Protein AF-Q5I2P6-F1 (afdb_monomer_lite)

Radius of gyration: 30.29 Å; chains: 1; bounding box: 40×25×114 Å

Sequence (117 aa):
TTNPPKAEEEQACPVPQEEEEEVRVLTLPLQAHHAMEKMEEFVYKVWEGRWRVIPYDVLPDWLKDNDYLLHGHRPPMPSFRACFKSIFRIHTETGNIWTHLLGFVLFLFLGILTMLR

pLDDT: mean 75.85, std 19.24, range [29.05, 97.62]

Structure (mmCIF, N/CA/C/O backbone):
data_AF-Q5I2P6-F1
#
_entry.id   AF-Q5I2P6-F1
#
loop_
_atom_site.group_PDB
_atom_site.id
_atom_site.type_symbol
_atom_site.label_atom_id
_atom_site.label_alt_id
_atom_site.label_comp_id
_atom_site.label_asym_id
_atom_site.label_entity_id
_atom_site.label_seq_id
_atom_site.pdbx_PDB_ins_code
_atom_site.Cartn_x
_atom_site.Cartn_y
_atom_site.Cartn_z
_atom_site.occupancy
_atom_site.B_iso_or_equiv
_atom_site.auth_seq_id
_atom_site.auth_comp_id
_atom_site.auth_asym_id
_atom_site.auth_atom_id
_atom_site.pdbx_PDB_model_num
ATOM 1 N N . THR A 1 1 ? 10.983 3.770 93.033 1.00 36.34 1 THR A N 1
ATOM 2 C CA . THR A 1 1 ? 12.261 3.644 92.294 1.00 36.34 1 THR A CA 1
ATOM 3 C C . THR A 1 1 ? 12.222 2.245 91.708 1.00 36.34 1 THR A C 1
ATOM 5 O O . THR A 1 1 ? 12.141 1.328 92.502 1.00 36.34 1 THR A O 1
ATOM 8 N N . THR A 1 2 ? 12.038 1.952 90.422 1.00 36.69 2 THR A N 1
ATOM 9 C CA . THR A 1 2 ? 12.449 2.577 89.150 1.00 36.69 2 THR A CA 1
ATOM 10 C C . THR A 1 2 ? 11.787 1.776 88.010 1.00 36.69 2 THR A C 1
ATOM 12 O O . THR A 1 2 ? 11.607 0.571 88.149 1.00 36.69 2 THR A O 1
ATOM 15 N N . ASN A 1 3 ? 11.433 2.436 86.905 1.00 33.12 3 ASN A N 1
ATOM 16 C CA . ASN A 1 3 ? 11.069 1.820 85.609 1.00 33.12 3 ASN A CA 1
ATOM 17 C C . ASN A 1 3 ? 12.362 1.444 84.807 1.00 33.12 3 ASN A C 1
ATOM 19 O O . ASN A 1 3 ? 13.443 1.786 85.289 1.00 33.12 3 ASN A O 1
ATOM 23 N N . PRO A 1 4 ? 12.299 0.916 83.558 1.00 65.81 4 PRO A N 1
ATOM 24 C CA . PRO A 1 4 ? 12.280 -0.480 83.059 1.00 65.81 4 PRO A CA 1
ATOM 25 C C . PRO A 1 4 ? 13.611 -0.833 82.305 1.00 65.81 4 PRO A C 1
ATOM 27 O O . PRO A 1 4 ? 14.587 -0.109 82.508 1.00 65.81 4 PRO A O 1
ATOM 30 N N . PRO A 1 5 ? 13.736 -1.892 81.456 1.00 45.66 5 PRO A N 1
ATOM 31 C CA . PRO A 1 5 ? 13.802 -1.599 80.004 1.00 45.66 5 PRO A CA 1
ATOM 32 C C . PRO A 1 5 ? 13.394 -2.724 79.006 1.00 45.66 5 PRO A C 1
ATOM 34 O O . PRO A 1 5 ? 13.503 -3.912 79.286 1.00 45.66 5 PRO A O 1
ATOM 37 N N . LYS A 1 6 ? 13.079 -2.270 77.779 1.00 34.72 6 LYS A N 1
ATOM 38 C CA . LYS A 1 6 ? 13.302 -2.898 76.454 1.00 34.72 6 LYS A CA 1
ATOM 39 C C . LYS A 1 6 ? 12.535 -4.172 76.062 1.00 34.72 6 LYS A C 1
ATOM 41 O O . LYS A 1 6 ? 12.972 -5.287 76.315 1.00 34.72 6 LYS A O 1
ATOM 46 N N . ALA A 1 7 ? 11.515 -3.978 75.227 1.00 35.53 7 ALA A N 1
ATOM 47 C CA . ALA A 1 7 ? 11.430 -4.713 73.968 1.00 35.53 7 ALA A CA 1
ATOM 48 C C . ALA A 1 7 ? 11.719 -3.690 72.859 1.00 35.53 7 ALA A C 1
ATOM 50 O O . ALA A 1 7 ? 11.012 -2.690 72.747 1.00 35.53 7 ALA A O 1
ATOM 51 N N . GLU A 1 8 ? 12.838 -3.867 72.162 1.00 40.97 8 GLU A N 1
ATOM 52 C CA . GLU A 1 8 ? 13.279 -3.001 71.071 1.00 40.97 8 GLU A CA 1
ATOM 53 C C . GLU A 1 8 ? 12.483 -3.357 69.816 1.00 40.97 8 GLU A C 1
ATOM 55 O O . GLU A 1 8 ? 12.503 -4.492 69.348 1.00 40.97 8 GLU A O 1
ATOM 60 N N . GLU A 1 9 ? 11.741 -2.374 69.325 1.00 41.81 9 GLU A N 1
ATOM 61 C CA . GLU A 1 9 ? 11.124 -2.364 68.009 1.00 41.81 9 GLU A CA 1
ATOM 62 C C . GLU A 1 9 ? 12.257 -2.218 66.984 1.00 41.81 9 GLU A C 1
ATOM 64 O O . GLU A 1 9 ? 13.015 -1.246 67.011 1.00 41.81 9 GLU A O 1
ATOM 69 N N . GLU A 1 10 ? 12.433 -3.239 66.149 1.00 37.31 10 GLU A N 1
ATOM 70 C CA . GLU A 1 10 ? 13.478 -3.303 65.133 1.00 37.31 10 GLU A CA 1
ATOM 71 C C . GLU A 1 10 ? 13.219 -2.219 64.080 1.00 37.31 10 GLU A C 1
ATOM 73 O O . GLU A 1 10 ? 12.293 -2.276 63.271 1.00 37.31 10 GLU A O 1
ATOM 78 N N . GLN A 1 11 ? 14.017 -1.162 64.183 1.00 34.28 11 GLN A N 1
ATOM 79 C CA . GLN A 1 11 ? 13.926 0.052 63.400 1.00 34.28 11 GLN A CA 1
ATOM 80 C C . GLN A 1 11 ? 14.381 -0.206 61.959 1.00 34.28 11 GLN A C 1
ATOM 82 O O . GLN A 1 11 ? 15.519 -0.592 61.702 1.00 34.28 11 GLN A O 1
ATOM 87 N N . ALA A 1 12 ? 13.464 0.041 61.026 1.00 37.94 12 ALA A N 1
ATOM 88 C CA . ALA A 1 12 ? 13.666 -0.011 59.587 1.00 37.94 12 ALA A CA 1
ATOM 89 C C . ALA A 1 12 ? 14.872 0.825 59.117 1.00 37.94 12 ALA A C 1
ATOM 91 O O . ALA A 1 12 ? 14.953 2.026 59.384 1.00 37.94 12 ALA A O 1
ATOM 92 N N . CYS A 1 13 ? 15.749 0.214 58.320 1.00 29.05 13 CYS A N 1
ATOM 93 C CA . CYS A 1 13 ? 16.593 0.932 57.366 1.00 29.05 13 CYS A CA 1
ATOM 94 C C . CYS A 1 13 ? 15.890 0.931 55.998 1.00 29.05 13 CYS A C 1
ATOM 96 O O . CYS A 1 13 ? 15.589 -0.151 55.494 1.00 29.05 13 CYS A O 1
ATOM 98 N N . PRO A 1 14 ? 15.617 2.088 55.370 1.00 59.66 14 PRO A N 1
ATOM 99 C CA . PRO A 1 14 ? 15.241 2.131 53.965 1.00 59.66 14 PRO A CA 1
ATOM 100 C C . PRO A 1 14 ? 16.483 2.322 53.083 1.00 59.66 14 PRO A C 1
ATOM 102 O O . PRO A 1 14 ? 17.481 2.868 53.550 1.00 59.66 14 PRO A O 1
ATOM 105 N N . VAL A 1 15 ? 16.321 1.975 51.797 1.00 44.03 15 VAL A N 1
ATOM 106 C CA . VAL A 1 15 ? 17.139 2.289 50.598 1.00 44.03 15 VAL A CA 1
ATOM 107 C C . VAL A 1 15 ? 17.840 1.042 50.015 1.00 44.03 15 VAL A C 1
ATOM 109 O O . VAL A 1 15 ? 18.369 0.259 50.803 1.00 44.03 15 VAL A O 1
ATOM 112 N N . PRO A 1 16 ? 17.899 0.848 48.671 1.00 45.56 16 PRO A N 1
ATOM 113 C CA . PRO A 1 16 ? 17.485 1.755 47.578 1.00 45.56 16 PRO A CA 1
ATOM 114 C C . PRO A 1 16 ? 16.438 1.213 46.581 1.00 45.56 16 PRO A C 1
ATOM 116 O O . PRO A 1 16 ? 16.488 0.077 46.127 1.00 45.56 16 PRO A O 1
ATOM 119 N N . GLN A 1 17 ? 15.560 2.116 46.133 1.00 46.00 17 GLN A N 1
ATOM 120 C CA . GLN A 1 17 ? 14.655 1.973 44.980 1.00 46.00 17 GLN A CA 1
ATOM 121 C C . GLN A 1 17 ? 15.382 2.097 43.616 1.00 46.00 17 GLN A C 1
ATOM 123 O O . GLN A 1 17 ? 14.731 2.241 42.586 1.00 46.00 17 GLN A O 1
ATOM 128 N N . GLU A 1 18 ? 16.718 2.058 43.599 1.00 45.78 18 GLU A N 1
ATOM 129 C CA . GLU A 1 18 ? 17.555 2.320 42.415 1.00 45.78 18 GLU A CA 1
ATOM 130 C C . GLU A 1 18 ? 17.721 1.076 41.517 1.00 45.78 18 GLU A C 1
ATOM 132 O O . GLU A 1 18 ? 17.779 1.202 40.294 1.00 45.78 18 GLU A O 1
ATOM 137 N N . GLU A 1 19 ? 17.692 -0.138 42.081 1.00 47.81 19 GLU A N 1
AT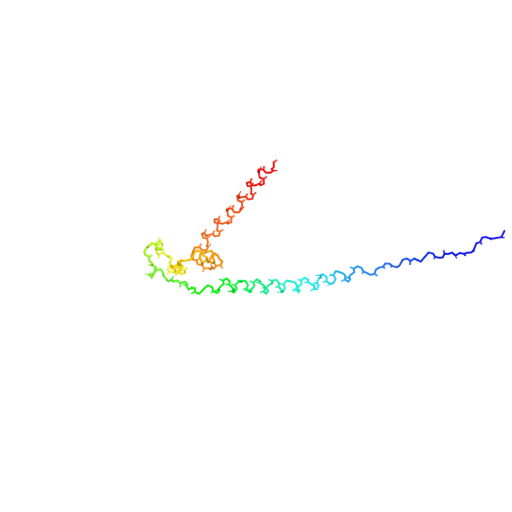OM 138 C CA . GLU A 1 19 ? 17.868 -1.385 41.313 1.00 47.81 19 GLU A CA 1
ATOM 139 C C . GLU A 1 19 ? 16.697 -1.663 40.351 1.00 47.81 19 GLU A C 1
ATOM 141 O O . GLU A 1 19 ? 16.889 -2.153 39.238 1.00 47.81 19 GLU A O 1
ATOM 146 N N . GLU A 1 20 ? 15.466 -1.304 40.734 1.00 49.03 20 GLU A N 1
ATOM 147 C CA . GLU A 1 20 ? 14.293 -1.467 39.865 1.00 49.03 20 GLU A CA 1
ATOM 148 C C . GLU A 1 20 ? 14.267 -0.477 38.695 1.00 49.03 20 GLU A C 1
ATOM 150 O O . GLU A 1 20 ? 13.634 -0.750 37.665 1.00 49.03 20 GLU A O 1
ATOM 155 N N . GLU A 1 21 ? 14.908 0.681 38.858 1.00 49.47 21 GLU A N 1
ATOM 156 C CA . GLU A 1 21 ? 15.027 1.693 37.815 1.00 49.47 21 GLU A CA 1
ATOM 157 C C . GLU A 1 21 ? 16.159 1.320 36.850 1.00 49.47 21 GLU A C 1
ATOM 159 O O . GLU A 1 21 ? 15.944 1.335 35.641 1.00 49.47 21 GLU A O 1
ATOM 164 N N . GLU A 1 22 ? 17.303 0.839 37.352 1.00 49.66 22 GLU A N 1
ATOM 165 C CA . GLU A 1 22 ? 18.416 0.339 36.532 1.00 49.66 22 GLU A CA 1
ATOM 166 C C . GLU A 1 22 ? 18.012 -0.880 35.683 1.00 49.66 22 GLU A C 1
ATOM 168 O O . GLU A 1 22 ? 18.282 -0.921 34.481 1.00 49.66 22 GLU A O 1
ATOM 173 N N . VAL A 1 23 ? 17.266 -1.835 36.252 1.00 51.69 23 VAL A N 1
ATOM 174 C CA . VAL A 1 23 ? 16.734 -2.992 35.508 1.00 51.69 23 VAL A CA 1
ATOM 175 C C . VAL A 1 23 ? 15.713 -2.554 34.454 1.00 51.69 23 VAL A C 1
ATOM 177 O O . VAL A 1 23 ? 15.703 -3.103 33.351 1.00 51.69 23 VAL A O 1
ATOM 180 N N . ARG A 1 24 ? 14.885 -1.535 34.722 1.00 55.03 24 ARG A N 1
ATOM 181 C CA . ARG A 1 24 ? 13.970 -0.956 33.718 1.00 55.03 24 ARG A CA 1
ATOM 182 C C . ARG A 1 24 ? 14.711 -0.211 32.611 1.00 55.03 24 ARG A C 1
ATOM 184 O O . ARG A 1 24 ? 14.346 -0.347 31.446 1.00 55.03 24 ARG A O 1
ATOM 191 N N . VAL A 1 25 ? 15.761 0.529 32.955 1.00 55.78 25 VAL A N 1
ATOM 192 C CA . VAL A 1 25 ? 16.601 1.275 32.009 1.00 55.78 25 VAL A CA 1
ATOM 193 C C . VAL A 1 25 ? 17.465 0.336 31.166 1.00 55.78 25 VAL A C 1
ATOM 195 O O . VAL A 1 25 ? 17.704 0.647 30.006 1.00 55.78 25 VAL A O 1
ATOM 198 N N . LEU A 1 26 ? 17.872 -0.827 31.685 1.00 59.12 26 LEU A N 1
ATOM 199 C CA . LEU A 1 26 ? 18.626 -1.850 30.948 1.00 59.12 26 LEU A CA 1
ATOM 200 C C . LEU A 1 26 ? 17.722 -2.744 30.080 1.00 59.12 26 LEU A C 1
ATOM 202 O O . LEU A 1 26 ? 18.109 -3.167 28.989 1.00 59.12 26 LEU A O 1
ATOM 206 N N . THR A 1 27 ? 16.491 -3.010 30.524 1.00 59.59 27 THR A N 1
ATOM 207 C CA . THR A 1 27 ? 15.511 -3.794 29.751 1.00 59.59 27 THR A CA 1
ATOM 208 C C . THR A 1 27 ? 14.855 -2.989 28.632 1.00 59.59 27 THR A C 1
ATOM 210 O O . THR A 1 27 ? 14.498 -3.578 27.617 1.00 59.59 27 THR A O 1
ATOM 213 N N . LEU A 1 28 ? 14.760 -1.661 28.748 1.00 63.34 28 LEU A N 1
ATOM 214 C CA . LEU A 1 28 ? 14.273 -0.764 27.691 1.00 63.34 28 LEU A CA 1
ATOM 215 C C . LEU A 1 28 ? 15.044 -0.894 26.359 1.00 63.34 28 LEU A C 1
ATOM 217 O O . LEU A 1 28 ? 14.401 -1.139 25.335 1.00 63.34 28 LEU A O 1
ATOM 221 N N . PRO A 1 29 ? 16.388 -0.786 26.326 1.00 64.81 29 PRO A N 1
ATOM 222 C CA . PRO A 1 29 ? 17.162 -0.985 25.109 1.00 64.81 29 PRO A CA 1
ATOM 223 C C . PRO A 1 29 ? 17.086 -2.436 24.629 1.00 64.81 29 PRO A C 1
ATOM 225 O O . PRO A 1 29 ? 16.916 -2.657 23.434 1.00 64.81 29 PRO A O 1
ATOM 228 N N . LEU A 1 30 ? 17.102 -3.433 25.523 1.00 70.19 30 LEU A N 1
ATOM 229 C CA . LEU A 1 30 ? 16.977 -4.843 25.128 1.00 70.19 30 LEU A CA 1
ATOM 230 C C . LEU A 1 30 ? 15.607 -5.153 24.484 1.00 70.19 30 LEU A C 1
ATOM 232 O O . LEU A 1 30 ? 15.527 -5.837 23.464 1.00 70.19 30 LEU A O 1
ATOM 236 N N . GLN A 1 31 ? 14.522 -4.613 25.044 1.00 72.88 31 GLN A N 1
ATOM 237 C CA . GLN A 1 31 ? 13.164 -4.755 24.518 1.00 72.88 31 GLN A CA 1
ATOM 238 C C . GLN A 1 31 ? 12.996 -4.002 23.195 1.00 72.88 31 GLN A C 1
ATOM 240 O O . GLN A 1 31 ? 12.335 -4.509 22.288 1.00 72.88 31 GLN A O 1
ATOM 245 N N . ALA A 1 32 ? 13.612 -2.823 23.059 1.00 67.38 32 ALA A N 1
ATOM 246 C CA . ALA A 1 32 ? 13.638 -2.077 21.806 1.00 67.38 32 ALA A CA 1
ATOM 247 C C . ALA A 1 32 ? 14.376 -2.856 20.709 1.00 67.38 32 ALA A C 1
ATOM 249 O O . ALA A 1 32 ? 13.851 -2.978 19.606 1.00 67.38 32 ALA A O 1
ATOM 250 N N . HIS A 1 33 ? 15.524 -3.463 21.020 1.00 67.06 33 HIS A N 1
ATOM 251 C CA . HIS A 1 33 ? 16.257 -4.314 20.082 1.00 67.06 33 HIS A CA 1
ATOM 252 C C . HIS A 1 33 ? 15.425 -5.523 19.620 1.00 67.06 33 HIS A C 1
ATOM 254 O O . HIS A 1 33 ? 15.290 -5.735 18.417 1.00 67.06 33 HIS A O 1
ATOM 260 N N . HIS A 1 34 ? 14.762 -6.245 20.531 1.00 74.81 34 HIS A N 1
ATOM 261 C CA . HIS A 1 34 ? 13.857 -7.341 20.151 1.00 74.81 34 HIS A CA 1
ATOM 262 C C . HIS A 1 34 ? 12.646 -6.873 19.326 1.00 74.81 34 HIS A C 1
ATOM 264 O O . HIS A 1 34 ? 12.222 -7.554 18.389 1.00 74.81 34 HIS A O 1
ATOM 270 N N . ALA A 1 35 ? 12.064 -5.717 19.659 1.00 75.25 35 ALA A N 1
ATOM 271 C CA . ALA A 1 35 ? 10.956 -5.151 18.895 1.00 75.25 35 ALA A CA 1
ATOM 272 C C . ALA A 1 35 ? 11.396 -4.740 17.478 1.00 75.25 35 ALA A C 1
ATOM 274 O O . ALA A 1 35 ? 10.649 -4.946 16.519 1.00 75.25 35 ALA A O 1
ATOM 275 N N . MET A 1 36 ? 12.615 -4.212 17.335 1.00 72.50 36 MET A N 1
ATOM 276 C CA . MET A 1 36 ? 13.208 -3.855 16.047 1.00 72.50 36 MET A CA 1
ATOM 277 C C . MET A 1 36 ? 13.485 -5.085 15.183 1.00 72.50 36 MET A C 1
ATOM 279 O O . MET A 1 36 ? 13.111 -5.072 14.014 1.00 72.50 36 MET A O 1
ATOM 283 N N . GLU A 1 37 ? 14.023 -6.169 15.746 1.00 78.38 37 GLU A N 1
ATOM 284 C CA . GLU A 1 37 ? 14.215 -7.429 15.011 1.00 78.38 37 GLU A CA 1
ATOM 285 C C . GLU A 1 37 ? 12.883 -8.006 14.513 1.00 78.38 37 GLU A C 1
ATOM 287 O O . GLU A 1 37 ? 12.768 -8.438 13.368 1.00 78.38 37 GLU A O 1
ATOM 292 N N . LYS A 1 38 ? 11.824 -7.954 15.333 1.00 77.62 38 LYS A N 1
ATOM 293 C CA . LYS A 1 38 ? 10.483 -8.405 14.924 1.00 77.62 38 LYS A CA 1
ATOM 294 C C . LYS A 1 38 ? 9.880 -7.537 13.826 1.00 77.62 38 LYS A C 1
ATOM 296 O O . LYS A 1 38 ? 9.242 -8.063 12.911 1.00 77.62 38 LYS A O 1
ATOM 301 N N . MET A 1 39 ? 10.071 -6.223 13.913 1.00 72.94 39 MET A N 1
ATOM 302 C CA . MET A 1 39 ? 9.659 -5.287 12.871 1.00 72.94 39 MET A CA 1
ATOM 303 C C . MET A 1 39 ? 10.421 -5.564 11.574 1.00 72.94 39 MET A C 1
ATOM 305 O O . MET A 1 39 ? 9.813 -5.605 10.510 1.00 72.94 39 MET A O 1
ATOM 309 N N . GLU A 1 40 ? 11.724 -5.811 11.655 1.00 76.19 40 GLU A N 1
ATOM 310 C CA . GLU A 1 40 ? 12.568 -6.127 10.509 1.00 76.19 40 GLU A CA 1
ATOM 311 C C . GLU A 1 40 ? 12.146 -7.452 9.854 1.00 76.19 40 GLU A C 1
ATOM 313 O O . GLU A 1 40 ? 11.898 -7.487 8.650 1.00 76.19 40 GLU A O 1
ATOM 318 N N . GLU A 1 41 ? 11.931 -8.516 10.635 1.00 76.88 41 GLU A N 1
ATOM 319 C CA . GLU A 1 41 ? 11.377 -9.789 10.153 1.00 76.88 41 GLU A CA 1
ATOM 320 C C . GLU A 1 41 ? 10.012 -9.603 9.480 1.00 76.88 41 GLU A C 1
ATOM 322 O O . GLU A 1 41 ? 9.735 -10.207 8.438 1.00 76.88 41 GLU A O 1
ATOM 327 N N . PHE A 1 42 ? 9.141 -8.772 10.059 1.00 76.50 42 PHE A N 1
ATOM 328 C CA . PHE A 1 42 ? 7.842 -8.453 9.479 1.00 76.50 42 PHE A CA 1
ATOM 329 C C . PHE A 1 42 ? 7.997 -7.696 8.160 1.00 76.50 42 PHE A C 1
ATOM 331 O O . PHE A 1 42 ? 7.361 -8.068 7.175 1.00 76.50 42 PHE A O 1
ATOM 338 N N . VAL A 1 43 ? 8.874 -6.691 8.107 1.00 71.94 43 VAL A N 1
ATOM 339 C CA . VAL A 1 43 ? 9.184 -5.925 6.896 1.00 71.94 43 VAL A CA 1
ATOM 340 C C . VAL A 1 43 ? 9.742 -6.848 5.817 1.00 71.94 43 VAL A C 1
ATOM 342 O O . VAL A 1 43 ? 9.240 -6.810 4.697 1.00 71.94 43 VAL A O 1
ATOM 345 N N . TYR A 1 44 ? 10.675 -7.749 6.137 1.00 66.31 44 TYR A N 1
ATOM 346 C CA . TYR A 1 44 ? 11.181 -8.746 5.192 1.00 66.31 44 TYR A CA 1
ATOM 347 C C . TYR A 1 44 ? 10.087 -9.705 4.725 1.00 66.31 44 TYR A C 1
ATOM 349 O O . TYR A 1 44 ? 9.910 -9.884 3.523 1.00 66.31 44 TYR A O 1
ATOM 357 N N . LYS A 1 45 ? 9.271 -10.259 5.630 1.00 67.62 45 LYS A N 1
ATOM 358 C CA . LYS A 1 45 ? 8.122 -11.117 5.281 1.00 67.62 45 LYS A CA 1
ATOM 359 C C . LYS A 1 45 ? 7.118 -10.389 4.396 1.00 67.62 45 LYS A C 1
ATOM 361 O O . LYS A 1 45 ? 6.557 -10.982 3.473 1.00 67.62 45 LYS A O 1
ATOM 366 N N . VAL A 1 46 ? 6.866 -9.110 4.650 1.00 67.44 46 VAL A N 1
ATOM 367 C CA . VAL A 1 46 ? 6.042 -8.230 3.815 1.00 67.44 46 VAL A CA 1
ATOM 368 C C . VAL A 1 46 ? 6.715 -7.989 2.458 1.00 67.44 46 VAL A C 1
ATOM 370 O O . VAL A 1 46 ? 6.058 -8.028 1.414 1.00 67.44 46 VAL A O 1
ATOM 373 N N . TRP A 1 47 ? 8.037 -7.865 2.449 1.00 64.88 47 TRP A N 1
ATOM 374 C CA . TRP A 1 47 ? 8.861 -7.723 1.260 1.00 64.88 47 TRP A CA 1
ATOM 375 C C . TRP A 1 47 ? 9.118 -9.044 0.511 1.00 64.88 47 TRP A C 1
ATOM 377 O O . TRP A 1 47 ? 9.579 -9.015 -0.617 1.00 64.88 47 TRP A O 1
ATOM 387 N N . GLU A 1 48 ? 8.751 -10.216 1.019 1.00 65.94 48 GLU A N 1
ATOM 388 C CA . GLU A 1 48 ? 8.896 -11.492 0.287 1.00 65.94 48 GLU A CA 1
ATOM 389 C C . GLU A 1 48 ? 7.830 -11.706 -0.807 1.00 65.94 48 GLU A C 1
ATO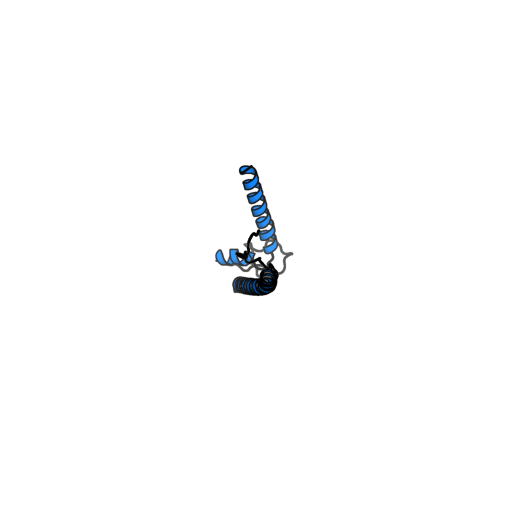M 391 O O . GLU A 1 48 ? 7.796 -12.740 -1.478 1.00 65.94 48 GLU A O 1
ATOM 396 N N . GLY A 1 49 ? 6.931 -10.739 -1.027 1.00 63.25 49 GLY A N 1
ATOM 397 C CA . GLY A 1 49 ? 6.063 -10.743 -2.204 1.00 63.25 49 GLY A CA 1
ATOM 398 C C . GLY A 1 49 ? 6.909 -10.728 -3.481 1.00 63.25 49 GLY A C 1
ATOM 399 O O . GLY A 1 49 ? 7.482 -9.701 -3.826 1.00 63.25 49 GLY A O 1
ATOM 400 N N . ARG A 1 50 ? 7.000 -11.863 -4.181 1.00 68.50 50 ARG A N 1
ATOM 401 C CA . ARG A 1 50 ? 7.827 -12.110 -5.383 1.00 68.50 50 ARG A CA 1
ATOM 402 C C . ARG A 1 50 ? 7.403 -11.330 -6.641 1.00 68.50 50 ARG A C 1
ATOM 404 O O . ARG A 1 50 ? 7.399 -11.873 -7.739 1.00 68.50 50 ARG A O 1
ATOM 411 N N . TRP A 1 51 ? 7.019 -10.069 -6.510 1.00 78.75 51 TRP A N 1
ATOM 412 C CA . TRP A 1 51 ? 6.718 -9.201 -7.639 1.00 78.75 51 TRP A CA 1
ATOM 413 C C . TRP A 1 51 ? 7.680 -8.015 -7.644 1.00 78.75 51 TRP A C 1
ATOM 415 O O . TRP A 1 51 ? 8.047 -7.485 -6.591 1.00 78.75 51 TRP A O 1
ATOM 425 N N . ARG A 1 52 ? 8.116 -7.640 -8.845 1.00 82.94 52 ARG A N 1
ATOM 426 C CA . ARG A 1 52 ? 8.930 -6.455 -9.110 1.00 82.94 52 ARG A CA 1
ATOM 427 C C . ARG A 1 52 ? 8.049 -5.413 -9.780 1.00 82.94 52 ARG A C 1
ATOM 429 O O . ARG A 1 52 ? 7.108 -5.771 -10.486 1.00 82.94 52 ARG A O 1
ATOM 436 N N . VAL A 1 53 ? 8.362 -4.147 -9.539 1.00 86.81 53 VAL A N 1
ATOM 437 C CA . VAL A 1 53 ? 7.735 -3.048 -10.271 1.00 86.81 53 VAL A CA 1
ATOM 438 C C . VAL A 1 53 ? 8.087 -3.137 -11.754 1.00 86.81 53 VAL A C 1
ATOM 440 O O . VAL A 1 53 ? 9.185 -3.575 -12.109 1.00 86.81 53 VAL A O 1
ATOM 443 N N . ILE A 1 54 ? 7.143 -2.746 -12.599 1.00 88.12 54 ILE A N 1
ATOM 444 C CA . ILE A 1 54 ? 7.259 -2.779 -14.058 1.00 88.12 54 ILE A CA 1
ATOM 445 C C . ILE A 1 54 ? 7.210 -1.346 -14.630 1.00 88.12 54 ILE A C 1
ATOM 447 O O . ILE A 1 54 ? 6.648 -0.458 -13.979 1.00 88.12 54 ILE A O 1
ATOM 451 N N . PRO A 1 55 ? 7.851 -1.082 -15.784 1.00 88.81 55 PRO A N 1
ATOM 452 C CA . PRO A 1 55 ? 7.765 0.214 -16.460 1.00 88.81 55 PRO A CA 1
ATOM 453 C C . PRO A 1 55 ? 6.386 0.424 -17.104 1.00 88.81 55 PRO A C 1
ATOM 455 O O . PRO A 1 55 ? 5.681 -0.543 -17.390 1.00 88.81 55 PRO A O 1
ATOM 458 N N . TYR A 1 56 ? 6.006 1.682 -17.335 1.00 90.12 56 TYR A N 1
ATOM 459 C CA . TYR A 1 56 ? 4.700 2.070 -17.889 1.00 90.12 56 TYR A CA 1
ATOM 460 C C . TYR A 1 56 ? 4.400 1.408 -19.238 1.00 90.12 56 TYR A C 1
ATOM 462 O O . TYR A 1 56 ? 3.296 0.942 -19.498 1.00 90.12 56 TYR A O 1
ATOM 470 N N . ASP A 1 57 ? 5.403 1.302 -20.095 1.00 87.94 57 ASP A N 1
ATOM 471 C CA . ASP A 1 57 ? 5.296 0.826 -21.473 1.00 87.94 57 ASP A CA 1
ATOM 472 C C . ASP A 1 57 ? 4.750 -0.610 -21.558 1.00 87.94 57 ASP A C 1
ATOM 474 O O . ASP A 1 57 ? 3.961 -0.925 -22.456 1.00 87.94 57 ASP A O 1
ATOM 478 N N . VAL A 1 58 ? 5.085 -1.456 -20.577 1.00 89.00 58 VAL A N 1
ATOM 479 C CA . VAL A 1 58 ? 4.644 -2.860 -20.511 1.00 89.00 58 VAL A CA 1
ATOM 480 C C . VAL A 1 58 ? 3.346 -3.058 -19.722 1.00 89.00 58 VAL A C 1
ATOM 482 O O . VAL A 1 58 ? 2.893 -4.196 -19.577 1.00 89.00 58 VAL A O 1
ATOM 485 N N . LEU A 1 59 ? 2.741 -1.986 -19.195 1.00 87.56 59 LEU A N 1
ATOM 486 C CA . LEU A 1 59 ? 1.449 -2.092 -18.521 1.00 87.56 59 LEU A CA 1
ATOM 487 C C . LEU A 1 59 ? 0.343 -2.453 -19.521 1.00 87.56 59 LEU A C 1
ATOM 489 O O . LEU A 1 59 ? 0.362 -2.003 -20.671 1.00 87.56 59 LEU A O 1
ATOM 493 N N . PRO A 1 60 ? -0.657 -3.232 -19.090 1.00 88.38 60 PRO A N 1
ATOM 494 C CA . PRO A 1 60 ? -1.872 -3.395 -19.868 1.00 88.38 60 PRO A CA 1
ATOM 495 C C . PRO A 1 60 ? -2.673 -2.084 -19.891 1.00 88.38 60 PRO A C 1
ATOM 497 O O . PRO A 1 60 ? -2.639 -1.320 -18.928 1.00 88.38 60 PRO A O 1
ATOM 500 N N . ASP A 1 61 ? -3.435 -1.845 -20.960 1.00 88.75 61 ASP A N 1
ATOM 501 C CA . ASP A 1 61 ? -4.097 -0.551 -21.205 1.00 88.75 61 ASP A CA 1
ATOM 502 C C . ASP A 1 61 ? -5.062 -0.122 -20.090 1.00 88.75 61 ASP A C 1
ATOM 504 O O . ASP A 1 61 ? -5.166 1.056 -19.776 1.00 88.75 61 ASP A O 1
ATOM 508 N N . TRP A 1 62 ? -5.714 -1.074 -19.419 1.00 89.94 62 TRP A N 1
ATOM 509 C CA . TRP A 1 62 ? -6.606 -0.790 -18.288 1.00 89.94 62 TRP A CA 1
ATOM 510 C C . TRP A 1 62 ? -5.887 -0.277 -17.031 1.00 89.94 62 TRP A C 1
ATOM 512 O O . TRP A 1 62 ? -6.549 0.207 -16.117 1.00 89.94 62 TRP A O 1
ATOM 522 N N . LEU A 1 63 ? -4.559 -0.417 -16.959 1.00 87.56 63 LEU A N 1
ATOM 523 C CA . LEU A 1 63 ? -3.726 0.064 -15.854 1.00 87.56 63 LEU A CA 1
ATOM 524 C C . LEU A 1 63 ? -2.906 1.307 -16.241 1.00 87.56 63 LEU A C 1
ATOM 526 O O . LEU A 1 63 ? -2.257 1.897 -15.386 1.00 87.56 63 LEU A O 1
ATOM 530 N N . LYS A 1 64 ? -2.920 1.697 -17.522 1.00 88.75 64 LYS A N 1
ATOM 531 C CA . LYS A 1 64 ? -2.215 2.863 -18.064 1.00 88.75 64 LYS A CA 1
ATOM 532 C C . LYS A 1 64 ? -3.068 4.119 -17.901 1.00 88.75 64 LYS A C 1
ATOM 534 O O . LYS A 1 64 ? -3.737 4.551 -18.832 1.00 88.75 64 LYS A O 1
ATOM 539 N N . ASP A 1 65 ? -3.047 4.702 -16.713 1.00 88.56 65 ASP A N 1
ATOM 540 C CA . ASP A 1 65 ? -3.811 5.910 -16.395 1.00 88.56 65 ASP A CA 1
ATOM 541 C C . ASP A 1 65 ? -3.053 7.204 -16.734 1.00 88.56 65 ASP A C 1
ATOM 543 O O . ASP A 1 65 ? -3.624 8.129 -17.308 1.00 88.56 65 ASP A O 1
ATOM 547 N N . ASN A 1 66 ? -1.763 7.254 -16.405 1.00 88.69 66 ASN A N 1
ATOM 548 C CA . ASN A 1 66 ? -0.932 8.446 -16.474 1.00 88.69 66 ASN A CA 1
ATOM 549 C C . ASN A 1 66 ? 0.451 8.120 -17.058 1.00 88.69 66 ASN A C 1
ATOM 551 O O . ASN A 1 66 ? 1.286 7.483 -16.412 1.00 88.69 66 ASN A O 1
ATOM 555 N N . ASP A 1 67 ? 0.701 8.598 -18.274 1.00 88.81 67 ASP A N 1
ATOM 556 C CA . ASP A 1 67 ? 1.933 8.394 -19.040 1.00 88.81 67 ASP A CA 1
ATOM 557 C C . ASP A 1 67 ? 3.142 9.184 -18.514 1.00 88.81 67 ASP A C 1
ATOM 559 O O . ASP A 1 67 ? 4.280 8.852 -18.845 1.00 88.81 67 ASP A O 1
ATOM 563 N N . TYR A 1 68 ? 2.942 10.160 -17.621 1.00 88.69 68 TYR A N 1
ATOM 564 C CA . TYR A 1 68 ? 4.041 10.830 -16.915 1.00 88.69 68 TYR A CA 1
ATOM 565 C C . TYR A 1 68 ? 4.683 9.941 -15.834 1.00 88.69 68 TYR A C 1
ATOM 567 O O . TYR A 1 68 ? 5.820 10.186 -15.419 1.00 88.69 68 TYR A O 1
ATOM 575 N N . LEU A 1 69 ? 3.988 8.896 -15.369 1.00 86.81 69 LEU A N 1
ATOM 576 C CA . LEU A 1 69 ? 4.511 7.934 -14.398 1.00 86.81 69 LEU A CA 1
ATOM 577 C C . LEU A 1 69 ? 5.236 6.798 -15.120 1.00 86.81 69 LEU A C 1
ATOM 579 O O . LEU A 1 69 ? 4.676 5.737 -15.363 1.00 86.81 69 LEU A O 1
ATOM 583 N N . LEU A 1 70 ? 6.509 7.005 -15.443 1.00 87.44 70 LEU A N 1
ATOM 584 C CA . LEU A 1 70 ? 7.258 6.090 -16.314 1.00 87.44 70 LEU A CA 1
ATOM 585 C C . LEU A 1 70 ? 7.629 4.742 -15.656 1.00 87.44 70 LEU A C 1
ATOM 587 O O . LEU A 1 70 ? 7.793 3.739 -16.346 1.00 87.44 70 LEU A O 1
ATOM 591 N N . HIS A 1 71 ? 7.791 4.696 -14.330 1.00 86.00 71 HIS A N 1
ATOM 592 C CA . HIS A 1 71 ? 8.294 3.524 -13.596 1.00 86.00 71 HIS A CA 1
ATOM 593 C C . HIS A 1 71 ? 7.597 3.351 -12.243 1.00 86.00 71 HIS A C 1
ATOM 595 O O . HIS A 1 71 ? 6.984 4.278 -11.722 1.00 86.00 71 HIS A O 1
ATOM 601 N N . GLY A 1 72 ? 7.761 2.174 -11.629 1.00 85.25 72 GLY A N 1
ATOM 602 C CA . GLY A 1 72 ? 7.266 1.917 -10.271 1.00 85.25 72 GLY A CA 1
ATOM 603 C C . GLY A 1 72 ? 5.853 1.337 -10.218 1.00 85.25 72 GLY A C 1
ATOM 604 O O . GLY A 1 72 ? 5.269 1.266 -9.136 1.00 85.25 72 GLY A O 1
ATOM 605 N N . HIS A 1 73 ? 5.317 0.902 -11.360 1.00 88.69 73 HIS A N 1
ATOM 606 C CA . HIS A 1 73 ? 3.973 0.350 -11.452 1.00 88.69 73 HIS A CA 1
ATOM 607 C C . HIS A 1 73 ? 3.894 -1.077 -10.931 1.00 88.69 73 HIS A C 1
ATOM 609 O O . HIS A 1 73 ? 4.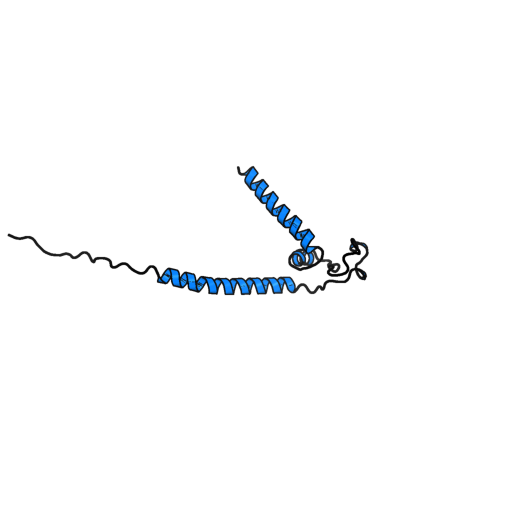818 -1.887 -11.064 1.00 88.69 73 HIS A O 1
ATOM 615 N N . ARG A 1 74 ? 2.746 -1.396 -10.345 1.00 87.88 74 ARG A N 1
ATOM 616 C CA . ARG A 1 74 ? 2.429 -2.722 -9.828 1.00 87.88 74 ARG A CA 1
ATOM 617 C C . ARG A 1 74 ? 2.050 -3.652 -10.994 1.00 87.88 74 ARG A C 1
ATOM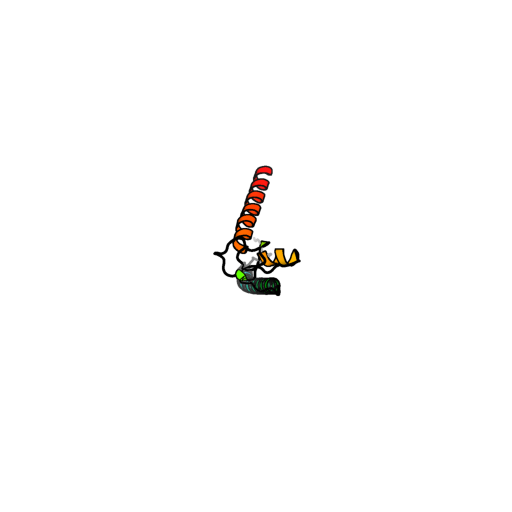 619 O O . ARG A 1 74 ? 1.194 -3.283 -11.791 1.00 87.88 74 ARG A O 1
ATOM 626 N N . PRO A 1 75 ? 2.611 -4.870 -11.102 1.00 86.50 75 PRO A N 1
ATOM 627 C CA . PRO A 1 75 ? 2.170 -5.822 -12.113 1.00 86.50 75 PRO A C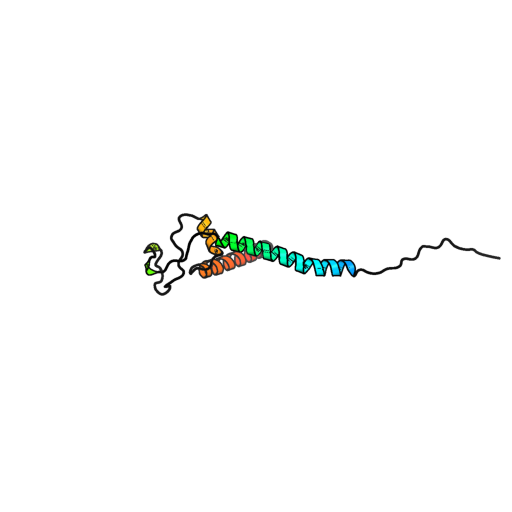A 1
ATOM 628 C C . PRO A 1 75 ? 0.745 -6.317 -11.825 1.00 86.50 75 PRO A C 1
ATOM 630 O O . PRO A 1 75 ? 0.307 -6.299 -10.665 1.00 86.50 75 PRO A O 1
ATOM 633 N N . PRO A 1 76 ? 0.026 -6.817 -12.845 1.00 84.62 76 PRO A N 1
ATOM 634 C CA . PRO A 1 76 ? -1.297 -7.395 -12.660 1.00 84.62 76 PRO A CA 1
ATOM 635 C C . PRO A 1 76 ? -1.205 -8.595 -11.713 1.00 84.62 76 PRO A C 1
ATOM 637 O O . PRO A 1 76 ? -0.581 -9.612 -12.012 1.00 84.62 76 PRO A O 1
ATOM 640 N N . MET A 1 77 ? -1.805 -8.459 -10.531 1.00 83.44 77 MET A N 1
ATOM 641 C CA . MET A 1 77 ? -1.774 -9.485 -9.493 1.00 83.44 77 MET A CA 1
ATOM 642 C C . MET A 1 77 ? -3.166 -10.089 -9.312 1.00 83.44 77 MET A C 1
ATOM 644 O O . MET A 1 77 ? -4.030 -9.423 -8.740 1.00 83.44 77 MET A O 1
ATOM 648 N N . PRO A 1 78 ? -3.382 -11.360 -9.699 1.00 79.75 78 PRO A N 1
ATOM 649 C CA . PRO A 1 78 ? -4.684 -12.027 -9.606 1.00 79.75 78 PRO A CA 1
ATOM 650 C C . PRO A 1 78 ? -5.027 -12.481 -8.172 1.00 79.75 78 PRO A C 1
ATOM 652 O O . PRO A 1 78 ? -5.731 -13.463 -7.966 1.00 79.75 78 PRO A O 1
ATOM 655 N N . SER A 1 79 ? -4.500 -11.802 -7.149 1.00 86.12 79 SER A N 1
ATOM 656 C CA . SER A 1 79 ? -4.702 -12.147 -5.742 1.00 86.12 79 SER A CA 1
ATOM 657 C C . SER A 1 79 ? -4.952 -10.901 -4.902 1.00 86.12 79 SER A C 1
ATOM 659 O O . SER A 1 79 ? -4.084 -10.031 -4.780 1.00 86.12 79 SER A O 1
ATOM 661 N N . PHE A 1 80 ? -6.106 -10.868 -4.233 1.00 85.50 80 PHE A N 1
ATOM 662 C CA . PHE A 1 80 ? -6.439 -9.823 -3.265 1.00 85.50 80 PHE A CA 1
ATOM 663 C C . PHE A 1 80 ? -5.443 -9.776 -2.107 1.00 85.50 80 PHE A C 1
ATOM 665 O O . PHE A 1 80 ? -5.016 -8.698 -1.707 1.00 85.50 80 PHE A O 1
ATOM 672 N N . ARG A 1 81 ? -4.985 -10.934 -1.611 1.00 85.56 81 ARG A N 1
ATOM 673 C CA . ARG A 1 81 ? -3.992 -10.990 -0.526 1.00 85.56 81 ARG A CA 1
ATOM 674 C C . ARG A 1 81 ? -2.675 -10.326 -0.931 1.00 85.56 81 ARG A C 1
ATOM 676 O O . ARG A 1 81 ? -2.076 -9.621 -0.125 1.00 85.56 81 ARG A O 1
ATOM 683 N N . ALA A 1 82 ? -2.243 -10.506 -2.179 1.00 83.88 82 ALA A N 1
ATOM 684 C CA . ALA A 1 82 ? -1.071 -9.809 -2.705 1.00 83.88 82 ALA A CA 1
ATOM 685 C C . ALA A 1 82 ? -1.312 -8.294 -2.866 1.00 83.88 82 ALA A C 1
ATOM 687 O O . ALA A 1 82 ? -0.360 -7.519 -2.791 1.00 83.88 82 ALA A O 1
ATOM 688 N N . CYS A 1 83 ? -2.565 -7.874 -3.079 1.00 86.06 83 CYS A N 1
ATOM 689 C CA . CYS A 1 83 ? -2.996 -6.469 -3.134 1.00 86.06 83 CYS A CA 1
ATOM 690 C C . CYS A 1 83 ? -2.956 -5.788 -1.775 1.00 86.06 83 CYS A C 1
ATOM 692 O O . CYS A 1 83 ? -2.319 -4.753 -1.630 1.00 86.06 83 CYS A O 1
ATOM 694 N N . PHE A 1 84 ? -3.514 -6.414 -0.745 1.00 87.81 84 PHE A N 1
ATOM 695 C CA . PHE A 1 84 ? -3.384 -5.892 0.613 1.00 87.81 84 PHE A CA 1
ATOM 696 C C . PHE A 1 84 ? -1.924 -5.865 1.073 1.00 87.81 84 PHE A C 1
ATOM 698 O O . PHE A 1 84 ? -1.481 -4.900 1.686 1.00 87.81 84 PHE A O 1
ATOM 705 N N . LYS A 1 85 ? -1.132 -6.883 0.713 1.00 85.62 85 LYS A N 1
ATOM 706 C CA . LYS A 1 85 ? 0.299 -6.916 1.042 1.00 85.62 85 LYS A CA 1
ATOM 707 C C . LYS A 1 85 ? 1.101 -5.813 0.339 1.00 85.62 85 LYS A C 1
ATOM 709 O O . LYS A 1 85 ? 2.123 -5.398 0.874 1.00 85.62 85 LYS A O 1
ATOM 714 N N . SER A 1 86 ? 0.663 -5.321 -0.827 1.00 87.44 86 SER A N 1
ATOM 715 C CA . SER A 1 86 ? 1.376 -4.240 -1.519 1.00 87.44 86 SER A CA 1
ATOM 716 C C . SER A 1 86 ? 1.197 -2.872 -0.871 1.00 87.44 86 SER A C 1
ATOM 718 O O . SER A 1 86 ? 2.057 -2.035 -1.084 1.00 87.44 86 SER A O 1
ATOM 720 N N . ILE A 1 87 ? 0.186 -2.666 -0.018 1.00 88.62 87 ILE A N 1
ATOM 721 C CA . ILE A 1 87 ? -0.001 -1.411 0.743 1.00 88.62 87 ILE A CA 1
ATOM 722 C C . ILE A 1 87 ? 1.266 -1.034 1.532 1.00 88.62 87 ILE A C 1
ATOM 724 O O . ILE A 1 87 ? 1.605 0.139 1.670 1.00 88.62 87 ILE A O 1
ATOM 728 N N . PHE A 1 88 ? 1.995 -2.042 2.013 1.00 86.81 88 PHE A N 1
ATOM 729 C CA . PHE A 1 88 ? 3.240 -1.885 2.765 1.00 86.81 88 PHE A CA 1
ATOM 730 C C . PHE A 1 88 ? 4.505 -1.885 1.887 1.00 86.81 88 PHE A C 1
ATOM 732 O O . PHE A 1 88 ? 5.618 -1.956 2.401 1.00 86.81 88 PHE A O 1
ATOM 739 N N . ARG A 1 89 ? 4.361 -1.851 0.561 1.00 84.88 89 ARG A N 1
ATOM 740 C CA . ARG A 1 89 ? 5.465 -1.718 -0.394 1.00 84.88 89 ARG A CA 1
ATOM 741 C C . ARG A 1 89 ? 5.394 -0.372 -1.095 1.00 84.88 89 ARG A C 1
ATOM 743 O O . ARG A 1 89 ? 4.330 0.225 -1.203 1.00 84.88 89 ARG A O 1
ATOM 750 N N . ILE A 1 90 ? 6.540 0.077 -1.597 1.00 86.19 90 ILE A N 1
ATOM 751 C CA . ILE A 1 90 ? 6.659 1.332 -2.338 1.00 86.19 90 ILE A CA 1
ATOM 752 C C . ILE A 1 90 ? 6.346 1.075 -3.816 1.00 86.19 90 ILE A C 1
ATOM 754 O O . ILE A 1 90 ? 7.010 0.270 -4.469 1.00 86.19 90 ILE A O 1
ATOM 758 N N . HIS A 1 91 ? 5.325 1.755 -4.321 1.00 89.06 91 HIS A N 1
ATOM 759 C CA . HIS A 1 91 ? 4.907 1.821 -5.719 1.00 89.06 91 HIS A CA 1
ATOM 760 C C . HIS A 1 91 ? 4.111 3.121 -5.945 1.00 89.06 91 HIS A C 1
ATOM 762 O O . HIS A 1 91 ? 3.818 3.844 -4.993 1.00 89.06 91 HIS A O 1
ATOM 768 N N . THR A 1 92 ? 3.747 3.424 -7.191 1.00 89.50 92 THR A N 1
ATOM 769 C CA . THR A 1 92 ? 3.004 4.650 -7.560 1.00 89.50 92 THR A CA 1
ATOM 770 C C . THR A 1 92 ? 1.732 4.851 -6.724 1.00 89.50 92 THR A C 1
ATOM 772 O O . THR A 1 92 ? 1.521 5.921 -6.162 1.00 89.50 92 THR A O 1
ATOM 775 N N . GLU A 1 93 ? 0.952 3.785 -6.520 1.00 90.56 93 GLU A N 1
ATOM 776 C CA . GLU A 1 93 ? -0.291 3.846 -5.730 1.00 90.56 93 GLU A CA 1
ATOM 777 C C . GLU A 1 93 ? -0.112 3.937 -4.202 1.00 90.56 93 GLU A C 1
ATOM 779 O O . GLU A 1 93 ? -1.098 4.109 -3.488 1.00 90.56 93 GLU A O 1
ATOM 784 N N . THR A 1 94 ? 1.102 3.802 -3.650 1.00 91.44 94 THR A N 1
ATOM 785 C CA . THR A 1 94 ? 1.296 3.784 -2.185 1.00 91.44 94 THR A CA 1
ATOM 786 C C . THR A 1 94 ? 0.796 5.083 -1.553 1.00 91.44 94 THR A C 1
ATOM 788 O O . THR A 1 94 ? 0.066 5.042 -0.565 1.00 91.44 94 THR A O 1
ATOM 791 N N . GLY A 1 95 ? 1.120 6.234 -2.151 1.00 91.44 95 GLY A N 1
ATOM 792 C CA . GLY A 1 95 ? 0.646 7.538 -1.678 1.00 91.44 95 GLY A CA 1
ATOM 793 C C . GLY A 1 95 ? -0.878 7.648 -1.710 1.00 91.44 95 GLY A C 1
ATOM 794 O O . GLY A 1 95 ? -1.479 8.016 -0.703 1.00 91.44 95 GLY A O 1
ATOM 795 N N . ASN A 1 96 ? -1.497 7.246 -2.824 1.00 94.31 96 ASN A N 1
ATOM 796 C CA . ASN A 1 96 ? -2.952 7.255 -2.997 1.00 94.31 96 ASN A CA 1
ATOM 797 C C . ASN A 1 96 ? -3.651 6.409 -1.924 1.00 94.31 96 ASN A C 1
ATOM 799 O O . ASN A 1 96 ? -4.629 6.840 -1.319 1.00 94.31 96 ASN A O 1
ATOM 803 N N . ILE A 1 97 ? -3.126 5.217 -1.634 1.00 94.25 97 ILE A N 1
ATOM 804 C CA . ILE A 1 97 ? -3.712 4.333 -0.624 1.00 94.25 97 ILE A CA 1
ATOM 805 C C . ILE A 1 97 ? -3.579 4.941 0.777 1.00 94.25 97 ILE A C 1
ATOM 807 O O . ILE A 1 97 ? -4.561 4.996 1.517 1.00 94.25 97 ILE A O 1
ATOM 811 N N . TRP A 1 98 ? -2.381 5.394 1.160 1.00 95.06 98 TRP A N 1
ATOM 812 C CA . TRP A 1 98 ? -2.113 5.846 2.528 1.00 95.06 98 TRP A CA 1
ATOM 813 C C . TRP A 1 98 ? -2.830 7.144 2.893 1.00 95.06 98 TRP A C 1
ATOM 815 O O . TRP A 1 98 ? -3.315 7.259 4.018 1.00 95.06 98 TRP A O 1
ATOM 825 N N . THR A 1 99 ? -2.944 8.103 1.971 1.00 95.50 99 THR A N 1
ATOM 826 C CA . THR A 1 99 ? -3.647 9.369 2.241 1.00 95.50 99 THR A CA 1
ATOM 827 C C . THR A 1 99 ? -5.128 9.130 2.532 1.00 95.50 99 THR A C 1
ATOM 829 O O . THR A 1 99 ? -5.653 9.631 3.529 1.00 95.50 99 THR A O 1
ATOM 832 N N . HIS A 1 100 ? -5.791 8.299 1.726 1.00 96.31 100 HIS A N 1
ATOM 833 C CA . HIS A 1 100 ? -7.188 7.935 1.944 1.00 96.31 100 HIS A CA 1
ATOM 834 C C . HIS A 1 100 ? -7.381 7.027 3.164 1.00 96.31 100 HIS A C 1
ATOM 836 O O . HIS A 1 100 ? -8.330 7.232 3.920 1.00 96.31 100 HIS A O 1
ATOM 842 N N . LEU A 1 101 ? -6.484 6.062 3.400 1.00 94.75 101 LEU A N 1
ATOM 843 C CA . LEU A 1 101 ? -6.553 5.172 4.563 1.00 94.75 101 LEU A CA 1
ATOM 844 C C . LEU A 1 101 ? -6.417 5.950 5.878 1.00 94.75 101 LEU A C 1
ATOM 846 O O . LEU A 1 101 ? -7.206 5.743 6.799 1.00 94.75 101 LEU A O 1
ATOM 850 N N . LEU A 1 102 ? -5.451 6.869 5.957 1.00 95.81 102 LEU A N 1
ATOM 851 C CA . LEU A 1 102 ? -5.268 7.721 7.129 1.00 95.81 102 LEU A CA 1
ATOM 852 C C . LEU A 1 102 ? -6.484 8.627 7.351 1.00 95.81 102 LEU A C 1
ATOM 854 O O . LEU A 1 102 ? -6.969 8.735 8.476 1.00 95.81 102 LEU A O 1
ATOM 858 N N . GLY A 1 103 ? -7.013 9.225 6.278 1.00 96.81 103 GLY A N 1
ATOM 859 C CA . GLY A 1 103 ? -8.245 10.010 6.337 1.00 96.81 103 GLY A CA 1
ATOM 860 C C . GLY A 1 103 ? -9.429 9.193 6.860 1.00 96.81 103 GLY A C 1
ATOM 861 O O . GLY A 1 103 ? -10.136 9.641 7.760 1.00 96.81 103 GLY A O 1
ATOM 862 N N . PHE A 1 104 ? -9.611 7.968 6.361 1.00 97.38 104 PHE A N 1
ATOM 863 C CA . PHE A 1 104 ? -10.663 7.061 6.819 1.00 97.38 104 PHE A CA 1
ATOM 864 C C . PHE A 1 104 ? -10.561 6.766 8.321 1.00 97.38 104 PHE A C 1
ATOM 866 O O . PHE A 1 104 ? -11.551 6.912 9.037 1.00 97.38 104 PHE A O 1
ATOM 873 N N . VAL A 1 105 ? -9.372 6.403 8.817 1.00 97.38 105 VAL A N 1
ATOM 874 C CA . VAL A 1 105 ? -9.153 6.119 10.247 1.00 97.38 105 VAL A CA 1
ATOM 875 C C . VAL A 1 105 ? -9.437 7.353 11.107 1.00 97.38 105 VAL A C 1
ATOM 877 O O . VAL A 1 105 ? -10.109 7.241 12.133 1.00 97.38 105 VAL A O 1
ATOM 880 N N . LEU A 1 106 ? -8.977 8.531 10.676 1.00 97.44 106 LEU A N 1
ATOM 881 C CA . LEU A 1 106 ? -9.208 9.792 11.379 1.00 97.44 106 LEU A CA 1
ATOM 882 C C . LEU A 1 106 ? -10.707 10.103 11.502 1.00 97.44 106 LEU A C 1
ATOM 884 O O . LEU A 1 106 ? -11.195 10.350 12.604 1.00 97.44 106 LEU A O 1
ATOM 888 N N . PHE A 1 107 ? -11.449 10.069 10.392 1.00 97.44 107 PHE A N 1
ATOM 889 C CA . PHE A 1 107 ? -12.883 10.372 10.402 1.00 97.44 107 PHE A CA 1
ATOM 890 C C . PHE A 1 107 ? -13.704 9.314 11.139 1.00 97.44 107 PHE A C 1
ATOM 892 O O . PHE A 1 107 ? -14.670 9.668 11.812 1.00 97.44 107 PHE A O 1
ATOM 899 N N . LEU A 1 108 ? -13.310 8.039 11.074 1.00 97.56 108 LEU A N 1
ATOM 900 C CA . LEU A 1 108 ? -13.944 6.978 11.853 1.00 97.56 108 LEU A CA 1
ATOM 901 C C . LEU A 1 108 ? -13.788 7.233 13.358 1.00 97.56 108 LEU A C 1
ATOM 903 O O . LEU A 1 108 ? -14.770 7.180 14.095 1.00 97.56 108 LEU A O 1
ATOM 907 N N . PHE A 1 109 ? -12.573 7.561 13.805 1.00 97.25 109 PHE A N 1
ATOM 908 C CA . PHE A 1 109 ? -12.300 7.880 15.205 1.00 97.25 109 PHE A CA 1
ATOM 909 C C . PHE A 1 109 ? -13.074 9.119 15.672 1.00 97.25 109 PHE A C 1
ATOM 911 O O . PHE A 1 109 ? -13.758 9.065 16.692 1.00 97.25 109 PHE A O 1
ATOM 918 N N . LEU A 1 110 ? -13.036 10.210 14.901 1.00 97.38 110 LEU A N 1
ATOM 919 C CA . LEU A 1 110 ? -13.799 11.427 15.199 1.00 97.38 110 LEU A CA 1
ATOM 920 C C . LEU A 1 110 ? -15.310 11.167 15.243 1.00 97.38 110 LEU A C 1
ATOM 922 O O . LEU A 1 110 ? -15.991 11.673 16.134 1.00 97.38 110 LEU A O 1
ATOM 926 N N . GLY A 1 111 ? -15.836 10.365 14.315 1.00 97.44 111 GLY A N 1
ATOM 927 C CA . GLY A 1 111 ? -17.244 9.980 14.282 1.00 97.44 111 GLY A CA 1
ATOM 928 C C . GLY A 1 111 ? -17.654 9.196 15.527 1.00 97.44 111 GLY A C 1
ATOM 929 O O . GLY A 1 111 ? -18.644 9.543 16.164 1.00 97.44 111 GLY A O 1
ATOM 930 N N . ILE A 1 112 ? -16.859 8.197 15.925 1.00 97.62 112 ILE A N 1
ATOM 931 C CA . ILE A 1 112 ? -17.101 7.416 17.148 1.00 97.62 112 ILE A CA 1
ATOM 932 C C . ILE A 1 112 ? -17.047 8.320 18.383 1.00 97.62 112 ILE A C 1
ATOM 934 O O . ILE A 1 112 ? -17.971 8.291 19.188 1.00 97.62 112 ILE A O 1
ATOM 938 N N . L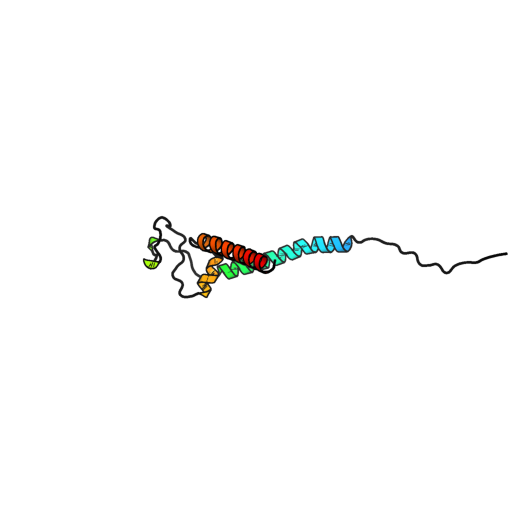EU A 1 113 ? -16.018 9.162 18.519 1.00 97.06 113 LEU A N 1
ATOM 939 C CA . LEU A 1 113 ? -15.914 10.102 19.640 1.00 97.06 113 LEU A CA 1
ATOM 940 C C . LEU A 1 113 ? -17.102 11.061 19.716 1.00 97.06 113 LEU A C 1
ATOM 942 O O . LEU A 1 113 ? -17.571 11.363 20.808 1.00 97.06 113 LEU A O 1
ATOM 946 N N . THR A 1 114 ? -17.584 11.533 18.568 1.00 96.31 114 THR A N 1
ATOM 947 C CA . THR A 1 114 ? -18.744 12.425 18.503 1.00 96.31 114 THR A CA 1
ATOM 948 C C . THR A 1 114 ? -20.027 11.696 18.898 1.00 96.31 114 THR A C 1
ATOM 950 O O . THR A 1 114 ? -20.857 12.278 19.577 1.00 96.31 114 THR A O 1
ATOM 953 N N . MET A 1 115 ? -20.191 10.427 18.508 1.00 94.69 115 MET A N 1
ATOM 954 C CA . MET A 1 115 ? -21.363 9.613 18.864 1.00 94.69 115 MET A CA 1
ATOM 955 C C . MET A 1 115 ? -21.363 9.157 20.330 1.00 94.69 115 MET A C 1
ATOM 957 O O . MET A 1 115 ? -22.425 8.876 20.877 1.00 94.69 115 MET A O 1
ATOM 961 N N . LEU A 1 116 ? -20.186 9.047 20.953 1.00 93.94 116 LEU A N 1
ATOM 962 C CA . LEU A 1 116 ? -20.023 8.661 22.361 1.00 93.94 116 LEU A CA 1
ATOM 963 C C . LEU A 1 116 ? -20.034 9.852 23.334 1.00 93.94 116 LEU A C 1
ATOM 965 O O . LEU A 1 116 ? -19.972 9.636 24.545 1.00 93.94 116 LEU A O 1
ATOM 969 N N . ARG A 1 117 ? -20.062 11.083 22.820 1.00 81.19 117 ARG A N 1
ATOM 970 C CA . ARG A 1 117 ? -20.120 12.321 23.599 1.00 81.19 117 ARG A CA 1
ATOM 971 C C . ARG A 1 117 ? -21.559 12.794 23.754 1.00 81.19 117 ARG A C 1
ATOM 973 O O . ARG A 1 117 ? -21.896 13.183 24.893 1.00 81.19 117 ARG A O 1
#

Foldseek 3Di:
DDDDDDDDDPDDDDDDPVVVVVVVVVVVVVVVVVVVVVVVVVLVVLVPLPWDKDFLVPADPVQNDDVVRGIFHGHDDPDVVNVVSCCSPDGPCVVVVVVVVVVVVVVVVVVVVVVVD

Secondary structure (DSSP, 8-state):
----------PPPP--TTHHHHHHHHHHHHHHHHHHHHHHHHHHHHHT-----B-GGGS-GGG---TT--S-BPP--S-HHHHHHHTTS-STHHHHHHHHHHHHHHHHHHHHHHHT-

Organism: Sus scrofa (NCBI:txid9823)

InterPro domains:
  IPR004254 AdipoR/Haemolysin-III-related [PF03006] (88-115)
  IPR004254 AdipoR/Haemolysin-III-related [PTHR20855] (26-113)